Protein AF-A0A075HPE9-F1 (afdb_monomer_lite)

pLDDT: mean 88.59, std 11.54, range [34.88, 96.75]

Organism: NCBI:txid1456283

InterPro domains:
  IPR000439 Large ribosomal subunit protein eL15 [PF00827] (2-51)
  IPR012678 Ribosomal protein uL23/eL15/eS24 core domain superfamily [SSF54189] (2-52)
  IPR024794 Large ribosomal subunit protein eL15 core domain superfamily [G3DSA:3.40.1120.10] (1-58)

Foldseek 3Di:
DQVVVQVVVCVVVVQWAWLGKDWDDDDPPDTDIDTDIDHCPDPVCVPDPVNVCSRPVPDD

Structure (mmCIF, N/CA/C/O backbone):
data_AF-A0A075HPE9-F1
#
_entry.id   AF-A0A075HPE9-F1
#
loop_
_atom_site.group_PDB
_atom_site.id
_atom_site.type_symbol
_atom_site.label_atom_id
_atom_site.label_alt_id
_atom_site.label_comp_id
_atom_site.label_asym_id
_atom_site.label_entity_id
_atom_site.label_seq_id
_atom_site.pdbx_PDB_ins_code
_atom_site.Cartn_x
_atom_site.Cartn_y
_atom_site.Cartn_z
_atom_site.occupancy
_atom_site.B_iso_or_equiv
_atom_site.auth_seq_id
_atom_site.auth_comp_id
_atom_site.auth_asym_id
_atom_site.auth_atom_id
_atom_site.pdbx_PDB_model_num
ATOM 1 N N . MET A 1 1 ? -3.956 -3.146 14.841 1.00 88.00 1 MET A N 1
ATOM 2 C CA . MET A 1 1 ? -4.877 -2.722 13.756 1.00 88.00 1 MET A CA 1
ATOM 3 C C . MET A 1 1 ? -4.194 -2.612 12.396 1.00 88.00 1 MET A C 1
ATOM 5 O O . MET A 1 1 ? -4.691 -3.235 11.469 1.00 88.00 1 MET A O 1
ATOM 9 N N . LYS A 1 2 ? -3.036 -1.943 12.274 1.00 90.88 2 LYS A N 1
ATOM 10 C CA . LYS A 1 2 ? -2.258 -1.851 11.019 1.00 90.88 2 LYS A CA 1
ATOM 11 C C . LYS A 1 2 ? -2.021 -3.203 10.315 1.00 90.88 2 LYS A C 1
ATOM 13 O O . LYS A 1 2 ? -2.486 -3.397 9.201 1.00 90.88 2 LYS A O 1
ATOM 18 N N . GLN A 1 3 ? -1.413 -4.173 11.005 1.00 93.00 3 GLN A N 1
ATOM 19 C CA . GLN A 1 3 ? -1.149 -5.518 10.456 1.00 93.00 3 GLN A CA 1
ATOM 20 C C . GLN A 1 3 ? -2.424 -6.261 10.024 1.00 93.00 3 GLN A C 1
ATOM 22 O O . GLN A 1 3 ? -2.410 -7.035 9.074 1.00 93.00 3 GLN A O 1
ATOM 27 N N . VAL A 1 4 ? -3.549 -6.024 10.710 1.00 94.44 4 VAL A N 1
ATOM 28 C CA . VAL A 1 4 ? -4.842 -6.631 10.354 1.00 94.44 4 VAL A CA 1
ATOM 29 C C . VAL A 1 4 ? -5.367 -6.029 9.051 1.00 94.44 4 VAL A C 1
ATOM 31 O O . VAL A 1 4 ? -5.878 -6.765 8.212 1.00 94.44 4 VAL A O 1
ATOM 34 N N . ALA A 1 5 ? -5.217 -4.714 8.859 1.00 94.56 5 ALA A N 1
ATOM 35 C CA . ALA A 1 5 ? -5.563 -4.052 7.605 1.00 94.56 5 ALA A CA 1
ATOM 36 C C . ALA A 1 5 ? -4.693 -4.562 6.444 1.00 94.56 5 ALA A C 1
ATOM 38 O O . ALA A 1 5 ? -5.232 -4.946 5.409 1.00 94.56 5 ALA A O 1
ATOM 39 N N . GLU A 1 6 ? -3.375 -4.662 6.644 1.00 94.62 6 GLU A N 1
ATOM 40 C CA . GLU A 1 6 ? -2.447 -5.232 5.656 1.00 94.62 6 GLU A CA 1
ATOM 41 C C . GLU A 1 6 ? -2.829 -6.671 5.286 1.00 94.62 6 GLU A C 1
ATOM 43 O O . GLU A 1 6 ? -2.945 -6.993 4.104 1.00 94.62 6 GLU A O 1
ATOM 48 N N . ARG A 1 7 ? -3.103 -7.523 6.284 1.00 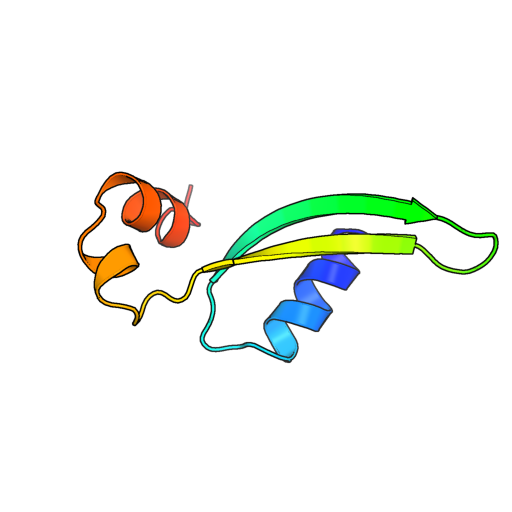95.25 7 ARG A N 1
ATOM 49 C CA . ARG A 1 7 ? -3.486 -8.922 6.054 1.00 95.25 7 ARG A CA 1
ATOM 50 C C . ARG A 1 7 ? -4.787 -9.046 5.263 1.00 95.25 7 ARG A C 1
ATOM 52 O O . ARG A 1 7 ? -4.819 -9.778 4.283 1.00 95.25 7 ARG A O 1
ATOM 59 N N . ARG A 1 8 ? -5.833 -8.296 5.633 1.00 95.31 8 ARG A N 1
ATOM 60 C CA . ARG A 1 8 ? -7.126 -8.291 4.916 1.00 95.31 8 ARG A CA 1
ATOM 61 C C . ARG A 1 8 ? -6.965 -7.899 3.446 1.00 95.31 8 ARG A C 1
ATOM 63 O O . ARG A 1 8 ? -7.607 -8.474 2.571 1.00 95.31 8 ARG A O 1
ATOM 70 N N . VAL A 1 9 ? -6.105 -6.919 3.171 1.00 95.81 9 VAL A N 1
ATOM 71 C CA . VAL A 1 9 ? -5.818 -6.463 1.807 1.00 95.81 9 VAL A CA 1
ATOM 72 C C . VAL A 1 9 ? -5.020 -7.514 1.029 1.00 95.81 9 VAL A C 1
ATOM 74 O O . VAL A 1 9 ? -5.353 -7.789 -0.121 1.00 95.81 9 VAL A O 1
ATOM 77 N N . LEU A 1 10 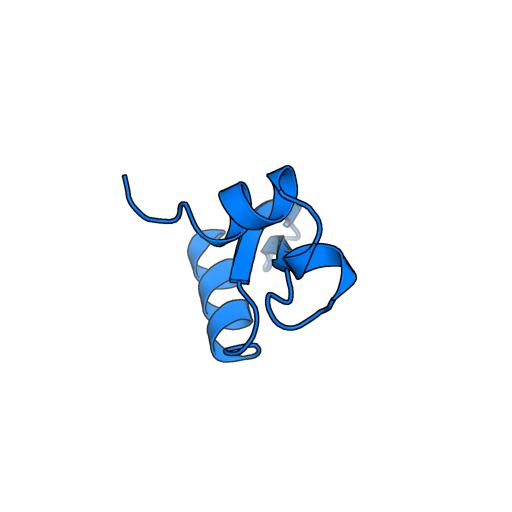? -4.023 -8.149 1.651 1.00 94.25 10 LEU A N 1
ATOM 78 C CA . LEU A 1 10 ? -3.226 -9.218 1.034 1.00 94.25 10 LEU A CA 1
ATOM 79 C C . LEU A 1 10 ? -4.031 -10.498 0.766 1.00 94.25 10 LEU A C 1
ATOM 81 O O . LEU A 1 10 ? -3.806 -11.162 -0.244 1.00 94.25 10 LEU A O 1
ATOM 85 N N . GLU A 1 11 ? -4.990 -10.832 1.631 1.00 95.25 11 GLU A N 1
ATOM 86 C CA . GLU A 1 11 ? -5.937 -11.932 1.410 1.00 95.25 11 GLU A CA 1
ATOM 87 C C . GLU A 1 11 ? -6.827 -11.659 0.185 1.00 95.25 11 GLU A C 1
ATOM 89 O O . GLU A 1 11 ? -7.087 -12.570 -0.603 1.00 95.25 11 GLU A O 1
ATOM 94 N N . LYS A 1 12 ? -7.241 -10.399 -0.017 1.00 95.69 12 LYS A N 1
ATOM 95 C CA . LYS A 1 12 ? -8.055 -9.976 -1.166 1.00 95.69 12 LYS A CA 1
ATOM 96 C C . LYS A 1 12 ? -7.250 -9.877 -2.469 1.00 95.69 12 LYS A C 1
ATOM 98 O O . LYS A 1 12 ? -7.742 -10.290 -3.515 1.00 95.69 12 LYS A O 1
ATOM 103 N N . TYR A 1 13 ? -6.024 -9.357 -2.414 1.00 93.75 13 TYR A N 1
ATOM 104 C CA . TYR A 1 13 ? -5.158 -9.112 -3.575 1.00 93.75 13 TYR A CA 1
ATOM 105 C C . TYR A 1 13 ? -3.866 -9.935 -3.504 1.00 93.75 13 TYR A C 1
ATOM 107 O O . TYR A 1 13 ? -2.765 -9.405 -3.359 1.00 93.75 13 TYR A O 1
ATOM 115 N N . ARG A 1 14 ? -4.000 -11.259 -3.639 1.00 91.50 14 ARG A N 1
ATOM 116 C CA . ARG A 1 14 ? -2.893 -12.227 -3.486 1.00 91.50 14 ARG A CA 1
ATOM 117 C C . ARG A 1 14 ? -1.784 -12.100 -4.540 1.00 91.50 14 ARG A C 1
ATOM 119 O O . ARG A 1 14 ? -0.673 -12.569 -4.313 1.00 91.50 14 ARG A O 1
ATOM 126 N N . ASN A 1 15 ? -2.086 -11.513 -5.698 1.00 92.75 15 ASN A N 1
ATOM 127 C CA . ASN A 1 15 ? -1.140 -11.290 -6.796 1.00 92.75 15 ASN A CA 1
ATOM 128 C C . ASN A 1 15 ? -0.259 -10.046 -6.592 1.00 92.75 15 ASN A C 1
ATOM 130 O O . ASN A 1 15 ? 0.755 -9.900 -7.273 1.00 92.75 15 ASN A O 1
ATOM 134 N N . MET A 1 16 ? -0.638 -9.157 -5.675 1.00 91.81 16 MET A N 1
ATOM 135 C CA . MET A 1 16 ? 0.092 -7.926 -5.400 1.00 91.81 16 MET A CA 1
ATOM 136 C C . MET A 1 16 ? 1.036 -8.094 -4.206 1.00 91.81 16 MET A C 1
ATOM 138 O O . MET A 1 16 ? 0.893 -8.997 -3.380 1.00 91.81 16 MET A O 1
ATOM 142 N N . LYS A 1 17 ? 2.030 -7.213 -4.112 1.00 91.19 17 LYS A N 1
ATOM 143 C CA . LYS A 1 17 ? 3.008 -7.185 -3.022 1.00 91.19 17 LYS A CA 1
ATOM 144 C C . LYS A 1 17 ? 2.846 -5.927 -2.187 1.00 91.19 17 LYS A C 1
ATOM 146 O O . LYS A 1 17 ? 2.668 -4.840 -2.726 1.00 91.19 17 LYS A O 1
ATOM 151 N N . LEU A 1 18 ? 2.919 -6.088 -0.870 1.00 92.06 18 LEU A N 1
ATOM 152 C CA . LEU A 1 18 ? 2.843 -4.985 0.079 1.00 92.06 18 LEU A CA 1
ATOM 153 C C . LEU A 1 18 ? 4.132 -4.158 0.027 1.00 92.06 18 LEU A C 1
ATOM 155 O O . LEU A 1 18 ? 5.216 -4.706 0.199 1.00 92.06 18 LEU A O 1
ATOM 159 N N . LEU A 1 19 ? 4.001 -2.848 -0.180 1.00 91.12 19 LEU A N 1
ATOM 160 C CA . LEU A 1 19 ? 5.099 -1.888 -0.021 1.00 91.12 19 LEU A CA 1
ATOM 161 C C . LEU A 1 19 ? 5.101 -1.258 1.372 1.00 91.12 19 LEU A C 1
ATOM 163 O O . LEU A 1 19 ? 6.156 -0.935 1.910 1.00 91.12 19 LEU A O 1
ATOM 167 N N . GLY A 1 20 ? 3.918 -1.085 1.956 1.00 91.00 20 GLY A N 1
ATOM 168 C CA . GLY A 1 20 ? 3.754 -0.561 3.302 1.00 91.00 20 GLY A CA 1
ATOM 169 C C . GLY A 1 20 ? 2.321 -0.127 3.565 1.00 91.00 20 GLY A C 1
ATOM 170 O O . GLY A 1 20 ? 1.447 -0.231 2.705 1.00 91.00 20 GLY A O 1
ATOM 171 N N . SER A 1 21 ? 2.078 0.380 4.765 1.00 94.88 21 SER A N 1
ATOM 172 C CA . SER A 1 21 ? 0.810 1.013 5.109 1.00 94.88 21 SER A CA 1
ATOM 173 C C . SER A 1 21 ? 1.007 2.118 6.139 1.00 94.88 21 SER A C 1
ATOM 175 O O . SER A 1 21 ? 1.98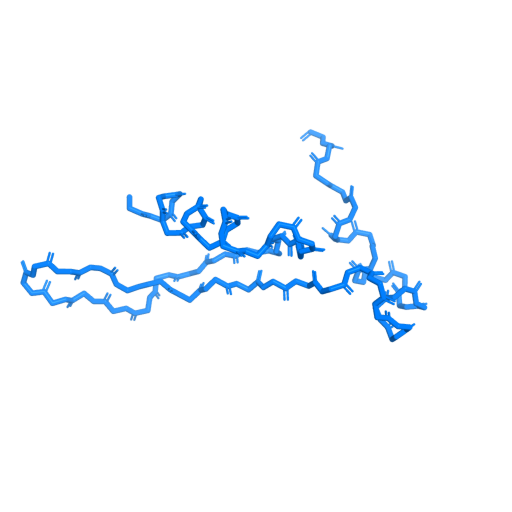3 2.110 6.904 1.00 94.88 21 SER A O 1
ATOM 177 N N . TYR A 1 22 ? 0.071 3.061 6.172 1.00 95.12 22 TYR A N 1
ATOM 178 C CA . TYR A 1 22 ? 0.047 4.143 7.148 1.00 95.12 22 TYR A CA 1
ATOM 179 C C . TYR A 1 22 ? -1.357 4.381 7.693 1.00 95.12 22 TYR A C 1
ATOM 181 O O . TYR A 1 22 ? -2.364 3.995 7.100 1.00 95.12 22 TYR A O 1
ATOM 189 N N . PHE A 1 23 ? -1.402 4.969 8.886 1.00 95.38 23 PHE A N 1
ATOM 190 C CA . PHE A 1 23 ? -2.646 5.361 9.527 1.00 95.38 23 PHE A CA 1
ATOM 191 C C . PHE A 1 23 ? -3.218 6.581 8.817 1.00 95.38 23 PHE A C 1
ATOM 193 O O . PHE A 1 23 ? -2.513 7.572 8.648 1.00 95.38 23 PHE A O 1
ATOM 200 N N . LEU A 1 24 ? -4.484 6.496 8.425 1.00 95.38 24 LEU A N 1
ATOM 201 C CA . LEU A 1 24 ? -5.165 7.589 7.748 1.00 95.38 24 LEU A CA 1
ATOM 202 C C . LEU A 1 24 ? -6.037 8.361 8.733 1.00 95.38 24 LEU A C 1
ATOM 204 O O . LEU A 1 24 ? -5.890 9.567 8.901 1.00 95.38 24 LEU A O 1
ATOM 208 N N . TYR A 1 25 ? -6.954 7.653 9.386 1.00 96.06 25 TYR A N 1
ATOM 209 C CA . TYR A 1 25 ? -7.958 8.265 10.240 1.00 96.06 25 TYR A CA 1
ATOM 210 C C . TYR A 1 25 ? -8.545 7.243 11.213 1.00 96.06 25 TYR A C 1
ATOM 212 O O . TYR A 1 25 ? -8.440 6.030 11.018 1.00 96.06 25 TYR A O 1
ATOM 220 N N . LYS A 1 26 ? -9.180 7.737 12.272 1.00 95.94 26 LYS A N 1
ATOM 221 C CA . LYS A 1 26 ? -9.902 6.942 13.259 1.00 95.94 26 LYS A CA 1
ATOM 222 C C . LYS A 1 26 ? -11.179 7.683 13.634 1.00 95.94 26 LYS A C 1
ATOM 224 O O . LYS A 1 26 ? -11.114 8.864 13.961 1.00 95.94 26 LYS A O 1
ATOM 229 N N . ASP A 1 27 ? -12.289 6.960 13.675 1.00 94.00 27 ASP A N 1
ATOM 230 C CA . ASP A 1 27 ? -13.531 7.401 14.307 1.00 94.00 27 ASP A CA 1
ATOM 231 C C . ASP A 1 27 ? -13.707 6.645 15.640 1.00 94.00 27 ASP A C 1
ATOM 233 O O . ASP A 1 27 ? -12.822 5.913 16.098 1.00 94.00 27 ASP A O 1
ATOM 237 N N . GLY A 1 28 ? -14.845 6.816 16.309 1.00 93.88 28 GLY A N 1
ATOM 238 C CA . GLY A 1 28 ? -15.107 6.125 17.573 1.00 93.88 28 GLY A CA 1
ATOM 239 C C . GLY A 1 28 ? -15.036 4.588 17.501 1.00 93.88 28 GLY A C 1
ATOM 240 O O . GLY A 1 28 ? -14.792 3.960 18.529 1.00 93.88 28 GLY A O 1
ATOM 241 N N . MET A 1 29 ? -15.212 3.974 16.324 1.00 93.88 29 MET A N 1
ATOM 242 C CA . MET A 1 29 ? -15.404 2.523 16.160 1.00 93.88 29 MET A CA 1
ATOM 243 C C . MET A 1 29 ? -14.388 1.843 15.224 1.00 93.88 29 MET A C 1
ATOM 245 O O . MET A 1 29 ? -14.105 0.654 15.365 1.00 93.88 29 MET A O 1
ATOM 249 N N . HIS A 1 30 ? -13.805 2.577 14.289 1.00 94.25 30 HIS A N 1
ATOM 250 C CA . HIS A 1 30 ? -13.038 2.091 13.157 1.00 94.25 30 HIS A CA 1
ATOM 251 C C . HIS A 1 30 ? -11.716 2.838 13.030 1.00 94.25 30 HIS A C 1
ATOM 253 O O . HIS A 1 30 ? -11.564 4.017 13.349 1.00 94.25 30 HIS A O 1
ATOM 259 N N . TYR A 1 31 ? -10.739 2.104 12.511 1.00 94.88 31 TYR A N 1
ATOM 260 C CA . TYR A 1 31 ? -9.429 2.623 12.168 1.00 94.88 31 TYR A CA 1
ATOM 261 C C . TYR A 1 31 ? -9.221 2.402 10.680 1.00 94.88 31 TYR A C 1
ATOM 263 O O . TYR A 1 31 ? -9.279 1.264 10.202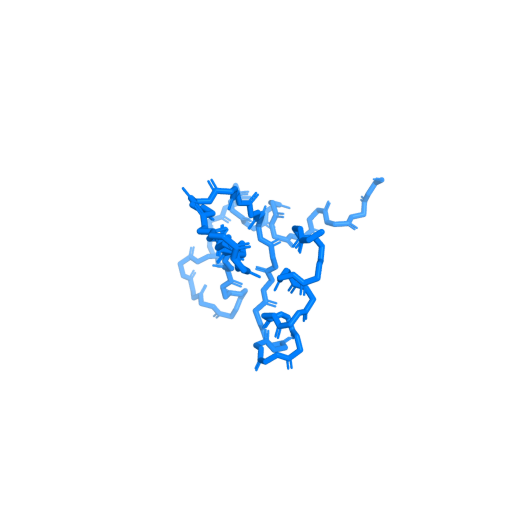 1.00 94.88 31 TYR A O 1
ATOM 271 N N . TRP A 1 32 ? -8.941 3.482 9.969 1.00 95.44 32 TRP A N 1
ATOM 272 C CA . TRP A 1 32 ? -8.622 3.458 8.557 1.00 95.44 32 TRP A CA 1
ATOM 273 C C . TRP A 1 32 ? -7.119 3.502 8.357 1.00 95.44 32 TRP A C 1
ATOM 275 O O . TRP A 1 32 ? -6.392 4.287 8.972 1.00 95.44 32 TRP A O 1
ATOM 285 N N . PHE A 1 33 ? -6.670 2.640 7.457 1.00 96.75 33 PHE A N 1
ATOM 286 C CA . PHE A 1 33 ? -5.292 2.564 7.016 1.00 96.75 33 PHE A CA 1
ATOM 287 C C . PHE A 1 33 ? -5.277 2.606 5.503 1.00 96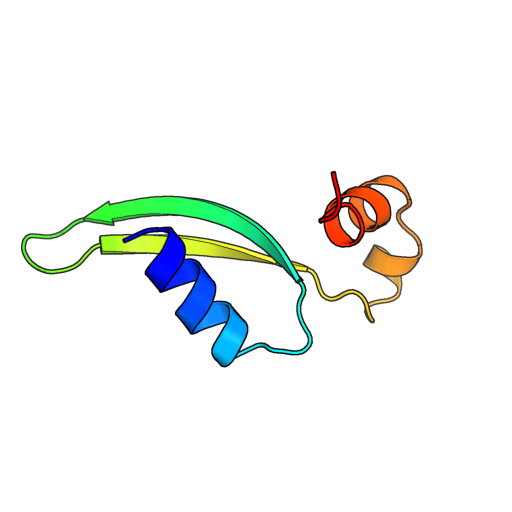.75 33 PHE A C 1
ATOM 289 O O . PHE A 1 33 ? -6.097 1.953 4.854 1.00 96.75 33 PHE A O 1
ATOM 296 N N . GLU A 1 34 ? -4.311 3.329 4.962 1.00 96.25 34 GLU A N 1
ATOM 297 C CA . GLU A 1 34 ? -4.000 3.257 3.549 1.00 96.25 34 GLU A CA 1
ATOM 298 C C . GLU A 1 34 ? -2.888 2.228 3.354 1.00 96.25 34 GLU A C 1
ATOM 300 O O . GLU A 1 34 ? -1.837 2.291 3.998 1.00 96.25 34 GLU A O 1
ATOM 305 N N . VAL A 1 35 ? -3.160 1.224 2.520 1.00 95.62 35 VAL A N 1
ATOM 306 C CA . VAL A 1 35 ? -2.262 0.097 2.259 1.00 95.62 35 VAL A CA 1
ATOM 307 C C . VAL A 1 35 ? -1.755 0.220 0.831 1.00 95.62 35 VAL A C 1
ATOM 309 O O . VAL A 1 35 ? -2.534 0.164 -0.118 1.00 95.62 35 VAL A O 1
ATOM 312 N N . ILE A 1 36 ? -0.443 0.377 0.684 1.00 94.44 36 ILE A N 1
ATOM 313 C CA . ILE A 1 36 ? 0.212 0.585 -0.603 1.00 94.44 36 ILE A CA 1
ATOM 314 C C . ILE A 1 36 ? 0.659 -0.773 -1.139 1.00 94.44 36 ILE A C 1
ATOM 316 O O . ILE A 1 36 ? 1.483 -1.463 -0.528 1.00 94.44 36 ILE A O 1
ATOM 320 N N . LEU A 1 37 ? 0.133 -1.139 -2.306 1.00 93.31 37 LEU A N 1
ATOM 321 C CA . LEU A 1 37 ? 0.480 -2.364 -3.014 1.00 93.31 37 LEU A CA 1
ATOM 322 C C . LEU A 1 37 ? 1.195 -2.059 -4.332 1.00 93.31 37 LEU A C 1
ATOM 324 O O . LEU A 1 37 ? 0.927 -1.055 -4.988 1.00 93.31 37 LEU A O 1
ATOM 328 N N . ALA A 1 38 ? 2.064 -2.975 -4.743 1.00 91.50 38 ALA A N 1
ATOM 329 C CA . ALA A 1 38 ? 2.705 -2.985 -6.047 1.00 91.50 38 ALA A CA 1
ATOM 330 C C . ALA A 1 38 ? 2.353 -4.265 -6.807 1.00 91.50 38 ALA A C 1
ATOM 332 O O . ALA A 1 38 ? 2.372 -5.361 -6.243 1.00 91.50 38 ALA A O 1
ATOM 333 N N . ASP A 1 39 ? 2.086 -4.129 -8.104 1.00 91.94 39 ASP A N 1
ATOM 334 C CA . ASP A 1 39 ? 1.926 -5.260 -9.014 1.00 91.94 39 ASP A CA 1
ATOM 335 C C . ASP A 1 39 ? 3.292 -5.661 -9.610 1.00 91.94 39 ASP A C 1
ATOM 337 O O . ASP A 1 39 ? 3.835 -4.935 -10.449 1.00 91.94 39 ASP A O 1
ATOM 341 N N . PRO A 1 40 ? 3.867 -6.814 -9.222 1.00 87.56 40 PRO A N 1
ATOM 342 C CA . PRO A 1 40 ? 5.151 -7.263 -9.756 1.00 87.56 40 PRO A CA 1
ATOM 343 C C . PRO A 1 40 ? 5.085 -7.671 -11.237 1.00 87.56 40 PRO A C 1
ATOM 345 O O . PRO A 1 40 ? 6.121 -7.698 -11.900 1.00 87.56 40 PRO A O 1
ATOM 348 N N . SER A 1 41 ? 3.898 -7.988 -11.769 1.00 88.56 41 SER A N 1
ATOM 349 C CA . SER A 1 41 ? 3.713 -8.393 -13.169 1.00 88.56 41 SER A CA 1
ATOM 350 C C . SER A 1 41 ? 3.694 -7.205 -14.136 1.00 88.56 41 SER A C 1
ATOM 352 O O . SER A 1 41 ? 3.910 -7.358 -15.343 1.00 88.56 41 SER A O 1
ATOM 354 N N . HIS A 1 42 ? 3.493 -5.993 -13.616 1.00 89.75 42 HIS A N 1
ATOM 355 C CA . HIS A 1 42 ? 3.404 -4.800 -14.435 1.00 89.75 42 HIS A CA 1
ATOM 356 C C . HIS A 1 42 ? 4.780 -4.396 -14.994 1.00 89.75 42 HIS A C 1
ATOM 358 O O . HIS A 1 42 ? 5.734 -4.156 -14.251 1.00 89.75 42 HIS A O 1
ATOM 364 N N . LYS A 1 43 ? 4.890 -4.248 -16.326 1.00 90.94 43 LYS A N 1
ATOM 365 C CA . LYS A 1 43 ? 6.1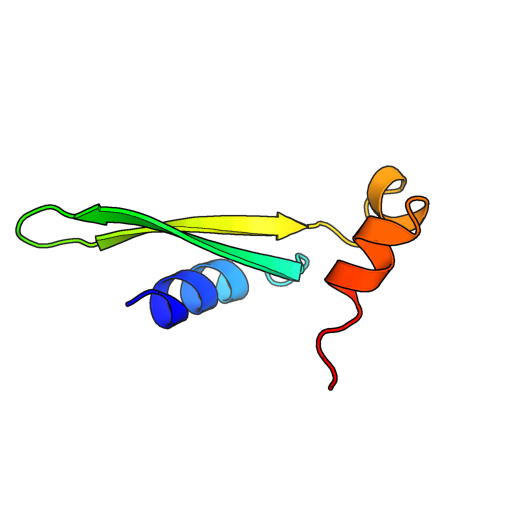67 -3.988 -17.029 1.00 90.94 43 LYS A CA 1
ATOM 366 C C . LYS A 1 43 ? 6.931 -2.775 -16.487 1.00 90.94 43 LYS A C 1
ATOM 368 O O . LYS A 1 43 ? 8.159 -2.794 -16.487 1.00 90.94 43 LYS A O 1
ATOM 373 N N . ARG A 1 44 ? 6.233 -1.724 -16.036 1.00 89.06 44 ARG A N 1
ATOM 374 C CA . ARG A 1 44 ? 6.872 -0.526 -15.462 1.00 89.06 44 ARG A CA 1
ATOM 375 C C . ARG A 1 44 ? 7.589 -0.841 -14.148 1.00 89.06 44 ARG A C 1
ATOM 377 O O . ARG A 1 44 ? 8.722 -0.420 -13.969 1.00 89.06 44 ARG A O 1
ATOM 384 N N . ILE A 1 45 ? 6.958 -1.639 -13.290 1.00 86.25 45 ILE A N 1
ATOM 385 C CA . ILE A 1 45 ? 7.502 -2.064 -11.994 1.00 86.25 45 ILE A CA 1
ATOM 386 C C . ILE A 1 45 ? 8.628 -3.082 -12.196 1.00 86.25 45 ILE A C 1
ATOM 388 O O . ILE A 1 45 ? 9.662 -2.998 -11.546 1.00 86.25 45 ILE A O 1
ATOM 392 N N . ALA A 1 46 ? 8.472 -4.004 -13.150 1.00 82.62 46 ALA A N 1
ATOM 393 C CA . ALA A 1 46 ? 9.496 -5.002 -13.457 1.00 82.62 46 ALA A CA 1
ATOM 394 C C . ALA A 1 46 ? 10.790 -4.396 -14.040 1.00 82.62 46 ALA A C 1
ATOM 396 O O . ALA A 1 46 ? 11.880 -4.926 -13.801 1.00 82.62 46 ALA A O 1
ATOM 397 N N . LYS A 1 47 ? 10.672 -3.304 -14.812 1.00 88.88 47 LYS A N 1
ATOM 398 C CA . LYS A 1 47 ? 11.809 -2.573 -15.399 1.00 88.88 47 LYS A CA 1
ATOM 399 C C . LYS A 1 47 ? 12.507 -1.652 -14.397 1.00 88.88 47 LYS A C 1
ATOM 401 O O . LYS A 1 47 ? 13.715 -1.451 -14.513 1.00 88.88 47 LYS A O 1
ATOM 406 N N . ASP A 1 48 ? 11.769 -1.102 -13.439 1.00 89.94 48 ASP A N 1
ATOM 407 C CA . ASP A 1 48 ? 12.312 -0.207 -12.422 1.00 89.94 48 ASP A CA 1
ATOM 408 C C . ASP A 1 48 ? 13.115 -0.991 -11.370 1.00 89.94 48 ASP A C 1
ATOM 410 O O . ASP A 1 48 ? 12.576 -1.801 -10.614 1.00 89.94 48 ASP A O 1
ATOM 414 N N . LYS A 1 49 ? 14.433 -0.763 -11.318 1.00 86.19 49 LYS A N 1
ATOM 415 C CA . LYS A 1 49 ? 15.332 -1.480 -10.400 1.00 86.19 49 LYS A CA 1
ATOM 416 C C . LYS A 1 49 ? 15.104 -1.109 -8.933 1.00 86.19 49 LYS A C 1
ATOM 418 O O . LYS A 1 49 ? 15.344 -1.953 -8.072 1.00 86.19 49 LYS A O 1
ATOM 423 N N . GLU A 1 50 ? 14.696 0.122 -8.636 1.00 86.88 50 GLU A N 1
ATOM 424 C CA . GLU A 1 50 ? 14.512 0.594 -7.262 1.00 86.88 50 GLU A CA 1
ATOM 425 C C . GLU A 1 50 ? 13.239 -0.005 -6.668 1.00 86.88 50 GLU A C 1
ATOM 427 O O . GLU A 1 50 ? 13.278 -0.644 -5.612 1.00 86.88 50 GLU A O 1
ATOM 432 N N . ILE A 1 51 ? 12.125 0.118 -7.392 1.00 84.56 51 ILE A N 1
ATOM 433 C CA . ILE A 1 51 ? 10.839 -0.427 -6.950 1.00 84.56 51 ILE A CA 1
ATOM 434 C C . ILE A 1 51 ? 10.913 -1.951 -6.886 1.00 84.56 51 ILE A C 1
ATOM 436 O O . ILE A 1 51 ? 10.495 -2.544 -5.892 1.00 84.56 51 ILE A O 1
ATOM 440 N N . ARG A 1 52 ? 11.517 -2.604 -7.888 1.00 83.62 52 ARG A N 1
ATOM 441 C CA . ARG A 1 52 ? 11.694 -4.060 -7.883 1.00 83.62 52 ARG A CA 1
ATOM 442 C C . ARG A 1 52 ? 12.458 -4.550 -6.654 1.00 83.62 52 ARG A C 1
ATOM 444 O O . ARG A 1 52 ? 12.075 -5.571 -6.087 1.00 83.62 52 ARG A O 1
ATOM 451 N N . LYS A 1 53 ? 13.508 -3.840 -6.225 1.00 84.62 53 LYS A N 1
ATOM 452 C CA . LYS A 1 53 ? 14.234 -4.182 -4.994 1.00 84.62 53 LYS A CA 1
ATOM 453 C C . LYS A 1 53 ? 13.314 -4.099 -3.781 1.00 84.62 53 LYS A C 1
ATOM 455 O O . LYS A 1 53 ? 13.248 -5.072 -3.050 1.00 84.62 53 LYS A O 1
ATOM 460 N N . ARG A 1 54 ? 12.553 -3.012 -3.622 1.00 82.50 54 ARG A N 1
ATOM 461 C CA . ARG A 1 54 ? 11.622 -2.833 -2.490 1.00 82.50 54 ARG A CA 1
ATOM 462 C C . ARG A 1 54 ? 10.502 -3.877 -2.453 1.00 82.50 54 ARG A C 1
ATOM 464 O O . ARG A 1 54 ? 10.102 -4.306 -1.381 1.00 82.50 54 ARG A O 1
ATOM 471 N N . VAL A 1 55 ? 10.016 -4.306 -3.618 1.00 80.06 55 VAL A N 1
ATOM 472 C CA . VAL A 1 55 ? 8.975 -5.340 -3.742 1.00 80.06 55 VAL A CA 1
ATOM 473 C C . VAL A 1 55 ? 9.507 -6.741 -3.411 1.00 80.06 55 VAL A C 1
ATOM 475 O O . VAL A 1 55 ? 8.790 -7.554 -2.827 1.00 80.06 55 VAL A O 1
ATOM 478 N N . LEU A 1 56 ? 10.752 -7.040 -3.796 1.00 69.75 56 LEU A N 1
ATOM 479 C CA . LEU A 1 56 ? 11.370 -8.358 -3.617 1.00 69.75 56 LEU A CA 1
ATOM 480 C C . LEU A 1 56 ? 12.145 -8.500 -2.296 1.00 69.75 56 LEU A C 1
ATOM 482 O O . LEU A 1 56 ? 12.365 -9.625 -1.861 1.00 69.75 56 LEU A O 1
ATOM 486 N N . SER A 1 57 ? 12.543 -7.405 -1.642 1.00 62.84 57 SER A N 1
ATOM 487 C CA . SER A 1 57 ? 13.398 -7.413 -0.443 1.00 62.84 57 SER A CA 1
ATOM 488 C C . SER A 1 57 ? 12.664 -7.742 0.859 1.00 62.84 57 SER A C 1
ATOM 490 O O . SER A 1 57 ? 13.070 -7.284 1.920 1.00 62.84 57 SER A O 1
ATOM 492 N N . SER A 1 58 ? 11.604 -8.549 0.825 1.00 54.56 58 SER A N 1
ATOM 493 C CA . SER A 1 58 ? 10.913 -9.015 2.041 1.00 54.56 58 SER A CA 1
ATOM 494 C C . SER A 1 58 ? 11.670 -10.138 2.777 1.00 54.56 58 SER A C 1
ATOM 496 O O . SER A 1 58 ? 11.071 -10.902 3.527 1.00 54.56 58 SER A O 1
ATOM 498 N N . VAL A 1 59 ? 12.989 -10.234 2.576 1.00 50.16 59 VAL A N 1
ATOM 499 C CA . VAL A 1 59 ? 13.882 -11.158 3.283 1.00 50.16 59 VAL A CA 1
ATOM 500 C C . VAL A 1 59 ? 15.148 -10.405 3.692 1.00 50.16 59 VAL A C 1
ATOM 502 O O . VAL A 1 59 ? 16.067 -10.246 2.887 1.00 50.16 59 VAL A O 1
ATOM 505 N N . ALA A 1 60 ? 15.155 -9.929 4.934 1.00 34.88 60 ALA A N 1
ATOM 506 C CA . ALA A 1 60 ? 16.322 -9.788 5.801 1.00 34.88 60 ALA A CA 1
ATOM 507 C C . ALA A 1 60 ? 15.816 -9.726 7.246 1.00 34.88 60 ALA A C 1
ATOM 509 O O . ALA A 1 60 ? 14.947 -8.863 7.512 1.00 34.88 60 ALA A O 1
#

Sequence (60 aa):
MKQVAERRVLEKYRNMKLLGSYFLYKDGMHYWFEVILADPSHKRIAKDKEIRKRVLSSVA

Radius of gyration: 13.3 Å; chains: 1; bounding box: 32×20×35 Å

Secondary structure (DSSP, 8-state):
-HHHHHHHHHHH-TTSEEEEEEEEEE-SS-EEEEEEEE-TTSHHHHH-HHHHHHHH----